Protein AF-A0A920Q4B6-F1 (afdb_monomer_lite)

Foldseek 3Di:
DLVLLCVLQVHDSVLDDDFDDDDPPDDDPCVVVSVCNNVVSVVDDPPCQLVVQVVREDPDPDGDKDKDWDADPVGRIKMKIKTKYDDDQAAAQFGRMEMEIEMADDDDQVVVQVVVVVVCVVPRNPDDDPHHHDQTGKYKYQYDPDPPPPDVPRIHMCHHDPPDD

Sequence (165 aa):
MCEANAASVGCAIDEVLVCSTGLIGYQLPMDAIAPAIPVVAAAMTADGGPGAARAMMTTDTAPKTTEVSSVTSSGVAFTVGGVAKGAAMLEPNMATMLAVLTTDAAVDPDIATGLLQSAAGVSFNCLTVDGAQSTNDTVLLLPPVLQDRSNPRCWVGLWPMPAGT

Radius of gyration: 16.65 Å; chains: 1; bounding box: 34×37×46 Å

Structure (mmCIF, N/CA/C/O backbone):
data_AF-A0A920Q4B6-F1
#
_entry.id   AF-A0A920Q4B6-F1
#
loop_
_atom_site.group_PDB
_atom_site.id
_atom_site.type_symbol
_atom_site.label_atom_id
_atom_site.label_alt_id
_atom_site.label_comp_id
_atom_site.label_asym_id
_atom_site.label_entity_id
_atom_site.label_seq_id
_atom_site.pdbx_PDB_ins_code
_atom_site.Cartn_x
_atom_site.Cartn_y
_atom_site.Cartn_z
_atom_site.occupancy
_atom_site.B_iso_or_equiv
_atom_site.auth_seq_id
_atom_site.auth_comp_id
_atom_site.auth_asym_id
_atom_site.auth_atom_id
_atom_site.pdbx_PDB_model_num
ATOM 1 N N . MET A 1 1 ? 1.189 -14.515 -9.383 1.00 90.38 1 MET A N 1
ATOM 2 C CA . MET A 1 1 ? 1.666 -13.641 -8.284 1.00 90.38 1 MET A CA 1
ATOM 3 C C . MET A 1 1 ? 0.695 -13.643 -7.108 1.00 90.38 1 MET A C 1
ATOM 5 O O . MET A 1 1 ? 1.155 -13.956 -6.019 1.00 90.38 1 MET A O 1
ATOM 9 N N . CYS A 1 2 ? -0.605 -13.363 -7.297 1.00 92.94 2 CYS A N 1
ATOM 10 C CA . CYS A 1 2 ? -1.594 -13.421 -6.205 1.00 92.94 2 CYS A CA 1
ATOM 11 C C . CYS A 1 2 ? -1.595 -14.777 -5.491 1.0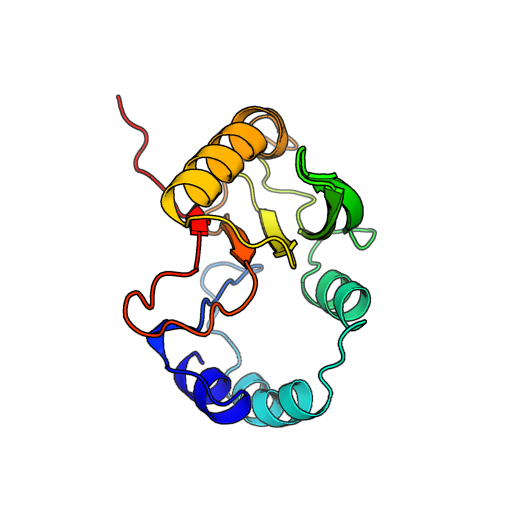0 92.94 2 CYS A C 1
ATOM 13 O O . CYS A 1 2 ? -1.377 -14.820 -4.292 1.00 92.94 2 CYS A O 1
ATOM 15 N N . GLU A 1 3 ? -1.710 -15.878 -6.239 1.00 94.00 3 GLU A N 1
ATOM 16 C CA . GLU A 1 3 ? -1.701 -17.245 -5.692 1.00 94.00 3 GLU A CA 1
ATOM 17 C C . GLU A 1 3 ? -0.473 -17.544 -4.816 1.00 94.00 3 GLU A C 1
ATOM 19 O O . GLU A 1 3 ? -0.610 -18.004 -3.689 1.00 94.00 3 GLU A O 1
ATOM 24 N N . ALA A 1 4 ? 0.730 -17.214 -5.299 1.00 93.44 4 ALA A N 1
ATOM 25 C CA . ALA A 1 4 ? 1.968 -17.429 -4.552 1.00 93.44 4 ALA A CA 1
ATOM 26 C C . ALA A 1 4 ? 2.031 -16.602 -3.254 1.00 93.44 4 ALA A C 1
ATOM 28 O O . ALA A 1 4 ? 2.515 -17.096 -2.235 1.00 93.44 4 ALA A O 1
ATOM 29 N N . ASN A 1 5 ? 1.533 -15.359 -3.277 1.00 94.69 5 ASN A N 1
ATOM 30 C CA . ASN A 1 5 ? 1.452 -14.525 -2.078 1.00 94.69 5 ASN A CA 1
ATOM 31 C C . ASN A 1 5 ? 0.419 -15.083 -1.097 1.00 94.69 5 ASN A C 1
ATOM 33 O O . ASN A 1 5 ? 0.763 -15.294 0.060 1.00 94.69 5 ASN A O 1
ATOM 37 N N . ALA A 1 6 ? -0.793 -15.396 -1.567 1.00 93.38 6 ALA A N 1
ATOM 38 C CA . ALA A 1 6 ? -1.877 -15.923 -0.737 1.00 93.38 6 ALA A CA 1
ATOM 39 C C . ALA A 1 6 ? -1.458 -17.209 -0.014 1.00 93.38 6 ALA A C 1
ATOM 41 O O . ALA A 1 6 ? -1.627 -17.330 1.198 1.00 93.38 6 ALA A O 1
ATOM 42 N N . ALA A 1 7 ? -0.803 -18.126 -0.734 1.00 94.38 7 ALA A N 1
ATOM 43 C CA . ALA A 1 7 ? -0.249 -19.347 -0.158 1.00 94.38 7 ALA A CA 1
ATOM 44 C C . ALA A 1 7 ? 0.833 -19.076 0.904 1.00 94.38 7 ALA A C 1
ATOM 46 O O . ALA A 1 7 ? 0.910 -19.803 1.891 1.00 94.38 7 ALA A O 1
ATOM 47 N N . SER A 1 8 ? 1.657 -18.039 0.720 1.00 93.69 8 SER A N 1
ATOM 48 C CA . SER A 1 8 ? 2.761 -17.714 1.637 1.00 93.69 8 SER A CA 1
ATOM 49 C C . SER A 1 8 ? 2.300 -17.000 2.909 1.00 93.69 8 SER A C 1
ATOM 51 O O . SER A 1 8 ? 2.913 -17.185 3.957 1.00 93.69 8 SER A O 1
ATOM 53 N N . VAL A 1 9 ? 1.235 -16.194 2.832 1.00 90.44 9 VAL A N 1
ATOM 54 C CA . VAL A 1 9 ? 0.698 -15.438 3.981 1.00 90.44 9 VAL A CA 1
ATOM 55 C C . VAL A 1 9 ? -0.528 -16.097 4.625 1.00 90.44 9 VAL A C 1
ATOM 57 O O . VAL A 1 9 ? -0.949 -15.683 5.701 1.00 90.44 9 VAL A O 1
ATOM 60 N N . GLY A 1 10 ? -1.086 -17.140 4.003 1.00 91.50 10 GLY A N 1
ATOM 61 C CA . GLY A 1 10 ? -2.210 -17.910 4.540 1.00 91.50 10 GLY A CA 1
ATOM 62 C C . GLY A 1 10 ? -3.579 -17.247 4.362 1.00 91.50 10 GLY A C 1
ATOM 63 O O . GLY A 1 10 ? -4.437 -17.405 5.231 1.00 91.50 10 GLY A O 1
ATOM 64 N N . CYS A 1 11 ? -3.791 -16.520 3.262 1.00 89.00 11 CYS A N 1
ATOM 65 C CA . CYS A 1 11 ? -5.071 -15.886 2.922 1.00 89.00 11 CYS A CA 1
ATOM 66 C C . CYS A 1 11 ? -5.661 -16.432 1.610 1.00 89.00 11 CYS A C 1
ATOM 68 O O . CYS A 1 11 ? -5.024 -17.214 0.894 1.00 89.00 11 CYS A O 1
ATOM 70 N N . ALA A 1 12 ? -6.900 -16.049 1.303 1.00 90.06 12 ALA A N 1
ATOM 71 C CA . ALA A 1 12 ? -7.525 -16.371 0.030 1.00 90.06 12 ALA A CA 1
ATOM 72 C C . ALA A 1 12 ? -6.930 -15.523 -1.109 1.00 90.06 12 ALA A C 1
ATOM 74 O O . ALA A 1 12 ? -6.427 -14.419 -0.914 1.00 90.06 12 ALA A O 1
ATOM 75 N N . ILE A 1 13 ? -6.955 -16.055 -2.333 1.00 90.75 13 ILE A N 1
ATOM 76 C CA . ILE A 1 13 ? -6.320 -15.411 -3.497 1.00 90.75 13 ILE A CA 1
ATOM 77 C C . ILE A 1 13 ? -6.955 -14.045 -3.800 1.00 90.75 13 ILE A C 1
ATOM 79 O O . ILE A 1 13 ? -6.260 -13.129 -4.237 1.00 90.75 13 ILE A O 1
ATOM 83 N N . ASP A 1 14 ? -8.258 -13.910 -3.561 1.00 88.81 14 ASP A N 1
ATOM 84 C CA . ASP A 1 14 ? -9.043 -12.685 -3.726 1.00 88.81 14 ASP A CA 1
ATOM 85 C C . ASP A 1 14 ? -8.827 -11.655 -2.604 1.00 88.81 14 ASP A C 1
ATOM 87 O O . ASP A 1 14 ? -9.244 -10.507 -2.743 1.00 88.81 14 ASP A O 1
ATOM 91 N N . GLU A 1 15 ? -8.107 -12.021 -1.542 1.00 85.44 15 GLU A N 1
ATOM 92 C CA . GLU A 1 15 ? -7.638 -11.103 -0.499 1.00 85.44 15 GLU A CA 1
ATOM 93 C C . GLU A 1 15 ? -6.265 -10.488 -0.833 1.00 85.44 15 GLU A C 1
ATOM 95 O O . GLU A 1 15 ? -5.726 -9.709 -0.048 1.00 85.44 15 GLU A O 1
ATOM 100 N N . VAL A 1 16 ? -5.678 -10.815 -1.992 1.00 90.00 16 VAL A N 1
ATOM 101 C CA . VAL A 1 16 ? -4.378 -10.286 -2.426 1.00 90.00 16 VAL A CA 1
ATOM 102 C C . VAL A 1 16 ? -4.550 -9.252 -3.532 1.00 90.00 16 VAL A C 1
ATOM 104 O O . VAL A 1 16 ? -4.900 -9.573 -4.670 1.00 90.00 16 VAL A O 1
ATOM 107 N N . LEU A 1 17 ? -4.194 -8.008 -3.219 1.00 90.94 17 LEU A N 1
ATOM 108 C CA . LEU A 1 17 ? -4.099 -6.917 -4.185 1.00 90.94 17 LEU A CA 1
ATOM 109 C C . LEU A 1 17 ? -2.670 -6.816 -4.731 1.00 90.94 17 LEU A C 1
ATOM 111 O O . LEU A 1 17 ? -1.697 -6.951 -3.990 1.00 90.94 17 LEU A O 1
ATOM 115 N N . VAL A 1 18 ? -2.537 -6.570 -6.036 1.00 90.25 18 VAL A N 1
ATOM 116 C CA . VAL A 1 18 ? -1.239 -6.413 -6.707 1.00 90.25 18 VAL A CA 1
ATOM 117 C C . VAL A 1 18 ? -1.174 -5.046 -7.363 1.00 90.25 18 VAL A C 1
ATOM 119 O O . VAL A 1 18 ? -1.993 -4.723 -8.219 1.00 90.25 18 VAL A O 1
ATOM 122 N N . CYS A 1 19 ? -0.148 -4.283 -7.002 1.00 90.38 19 CYS A N 1
ATOM 123 C CA . CYS A 1 19 ? 0.194 -3.018 -7.639 1.00 90.38 19 CYS A CA 1
ATOM 124 C C . CYS A 1 19 ? 1.519 -3.167 -8.395 1.00 90.38 19 CYS A C 1
ATOM 126 O O . CYS A 1 19 ? 2.393 -3.934 -7.984 1.00 90.38 19 CYS A O 1
ATOM 128 N N . SER A 1 20 ? 1.694 -2.425 -9.488 1.00 88.62 20 SER A N 1
ATOM 129 C CA . SER A 1 20 ? 2.934 -2.424 -10.263 1.00 88.62 20 SER A CA 1
ATOM 130 C C . SER A 1 20 ? 3.302 -1.009 -10.679 1.00 88.62 20 SER A C 1
ATOM 132 O O . SER A 1 20 ? 2.452 -0.164 -10.911 1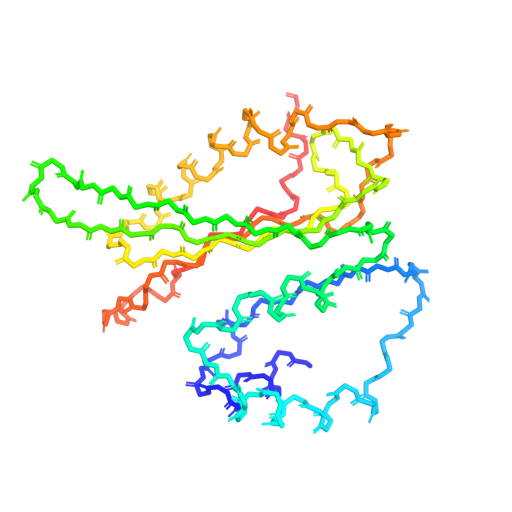.00 88.62 20 SER A O 1
ATOM 134 N N . THR A 1 21 ? 4.588 -0.706 -10.761 1.00 86.38 21 THR A N 1
ATOM 135 C CA . THR A 1 21 ? 5.034 0.607 -11.213 1.00 86.38 21 THR A CA 1
ATOM 136 C C . THR A 1 21 ? 6.433 0.502 -11.792 1.00 86.38 21 THR A C 1
ATOM 138 O O . THR A 1 21 ? 7.237 -0.312 -11.339 1.00 86.38 21 THR A O 1
ATOM 141 N N . GLY A 1 22 ? 6.715 1.297 -12.821 1.00 85.75 22 GLY A N 1
ATOM 142 C CA . GLY A 1 22 ? 7.958 1.219 -13.577 1.00 85.75 22 GLY A CA 1
ATOM 143 C C . GLY A 1 22 ? 7.704 1.281 -15.078 1.00 85.75 22 GLY A C 1
ATOM 144 O O . GLY A 1 22 ? 6.845 2.027 -15.540 1.00 85.75 22 GLY A O 1
ATOM 145 N N . LEU A 1 23 ? 8.482 0.516 -15.842 1.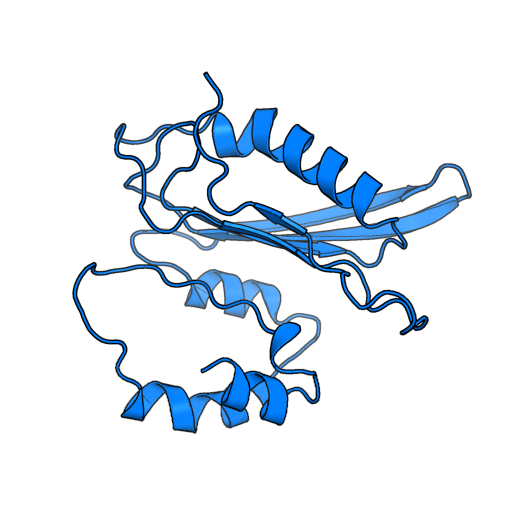00 84.94 23 LEU A N 1
ATOM 146 C CA . LEU A 1 23 ? 8.439 0.549 -17.301 1.00 84.94 23 LEU A CA 1
ATOM 147 C C . LEU A 1 23 ? 7.174 -0.125 -17.850 1.00 84.94 23 LEU A C 1
ATOM 149 O O . LEU A 1 23 ? 6.923 -1.302 -17.599 1.00 84.94 23 LEU A O 1
ATOM 153 N N . ILE A 1 24 ? 6.417 0.612 -18.662 1.00 86.25 24 ILE A N 1
ATOM 154 C CA . ILE A 1 24 ? 5.239 0.100 -19.372 1.00 86.25 24 ILE A CA 1
ATOM 155 C C . ILE A 1 24 ? 5.681 -0.797 -20.537 1.00 86.25 24 ILE A C 1
ATOM 157 O O . ILE A 1 24 ? 6.644 -0.494 -21.239 1.00 86.25 24 ILE A O 1
ATOM 161 N N . GLY A 1 25 ? 4.957 -1.898 -20.756 1.00 88.31 25 GLY A N 1
ATOM 162 C CA . GLY A 1 25 ? 5.180 -2.817 -21.880 1.00 88.31 25 GLY A CA 1
ATOM 163 C C . GLY A 1 25 ? 6.239 -3.896 -21.635 1.00 88.31 25 GLY A C 1
ATOM 164 O O . GLY A 1 25 ? 6.466 -4.730 -22.509 1.00 88.31 25 GLY A O 1
ATOM 165 N N . TYR A 1 26 ? 6.851 -3.922 -20.449 1.00 89.06 26 TYR A N 1
ATOM 166 C CA . TYR A 1 26 ? 7.804 -4.955 -20.052 1.00 89.06 26 TYR A CA 1
ATOM 167 C C . TYR A 1 26 ? 7.124 -6.021 -19.196 1.00 89.06 26 TYR A C 1
ATOM 169 O O . TYR A 1 26 ? 6.361 -5.717 -18.281 1.00 89.06 26 TYR A O 1
ATOM 177 N N . GLN A 1 27 ? 7.417 -7.288 -19.492 1.00 91.31 27 GLN A N 1
ATOM 178 C CA . GLN A 1 27 ? 6.963 -8.400 -18.663 1.00 91.31 27 GLN A CA 1
ATOM 179 C C . GLN A 1 27 ? 7.709 -8.399 -17.328 1.00 91.31 27 GLN A C 1
ATOM 181 O O . GLN A 1 27 ? 8.915 -8.148 -17.277 1.00 91.31 27 GLN A O 1
ATOM 186 N N . LEU A 1 28 ? 6.991 -8.712 -16.247 1.00 91.25 28 LEU A N 1
ATOM 187 C CA . LEU A 1 28 ? 7.604 -8.871 -14.933 1.00 91.25 28 LEU A CA 1
ATOM 188 C C . LEU A 1 28 ? 8.565 -10.074 -14.948 1.00 91.25 28 LEU A C 1
ATOM 190 O O . LEU A 1 28 ? 8.200 -11.127 -15.478 1.00 91.25 28 LEU A O 1
ATOM 194 N N . PRO A 1 29 ? 9.762 -9.966 -14.341 1.00 93.81 29 PRO A N 1
ATOM 195 C CA . PRO A 1 29 ? 10.726 -11.062 -14.267 1.00 93.81 29 PRO A CA 1
ATOM 196 C C . PRO A 1 29 ? 10.270 -12.116 -13.245 1.00 93.81 29 PRO A C 1
ATOM 198 O O . PRO A 1 29 ? 10.802 -12.218 -12.137 1.00 93.81 29 PRO A O 1
ATOM 201 N N . MET A 1 30 ? 9.246 -12.894 -13.601 1.00 94.69 30 MET A N 1
ATOM 202 C CA . MET A 1 30 ? 8.591 -13.832 -12.686 1.00 94.69 30 MET A CA 1
ATOM 203 C C . MET A 1 30 ? 9.521 -14.937 -12.182 1.00 94.69 30 MET A C 1
ATOM 205 O O . MET A 1 30 ? 9.351 -15.370 -11.046 1.00 94.69 30 MET A O 1
ATOM 209 N N . ASP A 1 31 ? 10.540 -15.308 -12.955 1.00 95.56 31 ASP A N 1
ATOM 210 C CA . ASP A 1 31 ? 11.561 -16.278 -12.540 1.00 95.56 31 ASP A CA 1
ATOM 211 C C . ASP A 1 31 ? 12.385 -15.793 -11.337 1.00 95.56 31 ASP A C 1
ATOM 213 O O . ASP A 1 31 ? 12.862 -16.602 -10.547 1.00 95.56 31 ASP A O 1
ATOM 217 N N . ALA A 1 32 ? 12.522 -14.473 -11.162 1.00 95.12 32 ALA A N 1
ATOM 218 C CA . ALA A 1 32 ? 13.160 -13.876 -9.990 1.00 95.12 32 ALA A CA 1
ATOM 219 C C . ALA A 1 32 ? 12.150 -13.605 -8.863 1.00 95.12 32 ALA A C 1
ATOM 221 O O . ALA A 1 32 ? 12.445 -13.819 -7.689 1.00 95.12 32 ALA A O 1
ATOM 222 N N . ILE A 1 33 ? 10.947 -13.142 -9.216 1.00 95.19 33 ILE A N 1
ATOM 223 C CA . ILE A 1 33 ? 9.921 -12.735 -8.248 1.00 95.19 33 ILE A CA 1
ATOM 224 C C . ILE A 1 33 ? 9.310 -13.943 -7.532 1.00 95.19 33 ILE A C 1
ATOM 226 O O . ILE A 1 33 ? 9.230 -13.951 -6.306 1.00 95.19 33 ILE A O 1
ATOM 230 N N . ALA A 1 34 ? 8.855 -14.955 -8.275 1.00 95.19 34 ALA A N 1
ATOM 231 C CA . ALA A 1 34 ? 8.129 -16.095 -7.720 1.00 95.19 34 ALA A CA 1
ATOM 232 C C . ALA A 1 34 ? 8.886 -16.825 -6.591 1.00 95.19 34 ALA A C 1
ATOM 234 O O . ALA A 1 34 ? 8.276 -17.038 -5.542 1.00 95.19 34 ALA A O 1
ATOM 235 N N . PRO A 1 35 ? 10.187 -17.159 -6.726 1.00 96.44 35 PRO A N 1
ATOM 236 C CA . PRO A 1 35 ? 10.927 -17.802 -5.640 1.00 96.44 35 PRO A CA 1
ATOM 237 C C . PRO A 1 35 ? 11.232 -16.863 -4.461 1.00 96.44 35 PRO A C 1
ATOM 239 O O . PRO A 1 35 ? 11.467 -17.346 -3.355 1.00 96.44 35 PRO A O 1
ATOM 242 N N . ALA A 1 36 ? 11.218 -15.540 -4.659 1.00 96.62 36 ALA A N 1
ATOM 243 C CA . ALA A 1 36 ? 11.475 -14.569 -3.594 1.00 96.62 36 ALA A CA 1
ATOM 244 C C . ALA A 1 36 ? 10.260 -14.336 -2.678 1.00 96.62 36 ALA A C 1
ATOM 246 O O . ALA A 1 36 ? 10.442 -14.025 -1.502 1.00 96.62 36 ALA A O 1
ATOM 247 N N . ILE A 1 37 ? 9.033 -14.516 -3.183 1.00 96.12 37 ILE A N 1
ATOM 248 C CA . ILE A 1 37 ? 7.785 -14.315 -2.422 1.00 96.12 37 ILE A CA 1
ATOM 249 C C . ILE A 1 37 ? 7.787 -15.034 -1.056 1.00 96.12 37 ILE A C 1
ATOM 251 O O . ILE A 1 37 ? 7.615 -14.346 -0.048 1.00 96.12 37 ILE A O 1
ATOM 255 N N . PRO A 1 38 ? 8.021 -16.360 -0.958 1.00 95.69 38 PRO A N 1
ATOM 256 C CA . PRO A 1 38 ? 7.991 -17.046 0.337 1.00 95.69 38 PRO A CA 1
ATOM 257 C C . PRO A 1 38 ? 9.100 -16.576 1.290 1.00 95.69 38 PRO A C 1
ATOM 259 O O . PRO A 1 38 ? 8.904 -16.564 2.503 1.00 95.69 38 PRO A O 1
ATOM 262 N N . VAL A 1 39 ? 10.251 -16.147 0.758 1.00 96.62 39 VAL A N 1
ATOM 263 C CA . VAL A 1 39 ? 11.365 -15.616 1.561 1.00 96.62 39 VAL A CA 1
ATOM 264 C C . VAL A 1 39 ? 10.984 -14.278 2.191 1.00 96.62 39 VAL A C 1
ATOM 266 O O . VAL A 1 39 ? 11.217 -14.069 3.379 1.00 96.62 39 VAL A O 1
ATOM 269 N N . VAL A 1 40 ? 10.371 -13.382 1.412 1.00 94.56 40 VAL A N 1
ATOM 270 C CA . VAL A 1 40 ? 9.908 -12.077 1.903 1.00 94.56 40 VAL A CA 1
ATOM 271 C C . VAL A 1 40 ? 8.763 -12.248 2.899 1.00 94.56 40 VAL A C 1
ATOM 273 O O . VAL A 1 40 ? 8.785 -11.609 3.947 1.00 94.56 40 VAL A O 1
ATOM 276 N N . ALA A 1 41 ? 7.812 -13.146 2.620 1.00 94.44 41 ALA A N 1
ATOM 277 C CA . ALA A 1 41 ? 6.707 -13.447 3.529 1.00 94.44 41 ALA A CA 1
ATOM 278 C C . ALA A 1 41 ? 7.207 -13.937 4.900 1.00 94.44 41 ALA A C 1
ATOM 280 O O . ALA A 1 41 ? 6.743 -13.467 5.936 1.00 94.44 41 ALA A O 1
ATOM 281 N N . ALA A 1 42 ? 8.217 -14.813 4.921 1.00 94.38 42 ALA A N 1
ATOM 282 C CA . ALA A 1 42 ? 8.825 -15.300 6.161 1.00 94.38 42 ALA A CA 1
ATOM 283 C C . ALA A 1 42 ? 9.595 -14.220 6.948 1.00 94.38 42 ALA A C 1
ATOM 285 O O . ALA A 1 42 ? 9.833 -14.386 8.142 1.00 94.38 42 ALA A O 1
ATOM 286 N N . ALA A 1 43 ? 9.992 -13.125 6.293 1.00 93.81 43 ALA A N 1
ATOM 287 C CA . ALA A 1 43 ? 10.727 -12.015 6.896 1.00 93.81 43 ALA A CA 1
ATOM 288 C C . ALA A 1 43 ? 9.826 -10.838 7.318 1.00 93.81 43 ALA A C 1
ATOM 290 O O . ALA A 1 43 ? 10.341 -9.803 7.745 1.00 93.81 43 ALA A O 1
ATOM 291 N N . MET A 1 44 ? 8.500 -10.961 7.181 1.00 91.12 44 MET A N 1
ATOM 292 C CA . MET A 1 44 ? 7.562 -9.901 7.548 1.00 91.12 44 MET A CA 1
ATOM 293 C C . MET A 1 44 ? 7.611 -9.594 9.048 1.00 91.12 44 MET A C 1
ATOM 295 O O . MET A 1 44 ? 7.667 -10.487 9.892 1.00 91.12 44 MET A O 1
ATOM 299 N N . THR A 1 45 ? 7.535 -8.309 9.379 1.00 91.44 45 THR A N 1
ATOM 300 C CA . THR A 1 45 ? 7.474 -7.809 10.755 1.00 91.44 45 THR A CA 1
ATOM 301 C C . THR A 1 45 ? 6.406 -6.725 10.865 1.00 91.44 45 THR A C 1
ATOM 303 O O . THR A 1 45 ? 6.056 -6.093 9.867 1.00 91.44 45 THR A O 1
ATOM 306 N N . ALA A 1 46 ? 5.905 -6.484 12.081 1.00 87.56 46 ALA A N 1
ATOM 307 C CA . ALA A 1 46 ? 4.957 -5.397 12.343 1.00 87.56 46 ALA A CA 1
ATOM 308 C C . ALA A 1 46 ? 5.540 -4.019 11.965 1.00 87.56 46 ALA A C 1
ATOM 310 O O . ALA A 1 46 ? 4.838 -3.176 11.420 1.00 87.56 46 ALA A O 1
ATOM 311 N N . ASP A 1 47 ? 6.852 -3.842 12.145 1.00 88.25 47 ASP A N 1
ATOM 312 C CA . ASP A 1 47 ? 7.571 -2.596 11.854 1.00 88.25 47 ASP A CA 1
ATOM 313 C C . ASP A 1 47 ? 8.180 -2.563 10.436 1.00 88.25 47 ASP A C 1
ATOM 315 O O . ASP A 1 47 ? 9.086 -1.779 10.148 1.00 88.25 47 ASP A O 1
ATOM 319 N N . GLY A 1 48 ? 7.719 -3.426 9.521 1.00 90.75 48 GLY A N 1
ATOM 320 C CA . GLY A 1 48 ? 8.271 -3.566 8.165 1.00 90.75 48 GLY A CA 1
ATOM 321 C C . GLY A 1 48 ? 7.981 -2.393 7.215 1.00 90.75 48 GLY A C 1
ATOM 322 O O . GLY A 1 48 ? 8.542 -2.333 6.116 1.00 90.75 48 GLY A O 1
ATOM 323 N N . GLY A 1 49 ? 7.136 -1.441 7.627 1.00 91.44 49 GLY A N 1
ATOM 324 C CA . GLY A 1 49 ? 6.668 -0.310 6.814 1.00 91.44 49 GLY A CA 1
ATOM 325 C C . GLY A 1 49 ? 7.782 0.492 6.119 1.00 91.44 49 GLY A C 1
ATOM 326 O O . GLY A 1 49 ? 7.719 0.670 4.900 1.00 91.44 49 GLY A O 1
ATOM 327 N N . PRO A 1 50 ? 8.852 0.925 6.815 1.00 94.06 50 PRO A N 1
ATOM 328 C CA . PRO A 1 50 ? 9.962 1.642 6.184 1.00 94.06 50 PRO A CA 1
ATOM 329 C C . PRO A 1 50 ? 10.697 0.832 5.108 1.00 94.06 50 PRO A C 1
ATOM 331 O O . PRO A 1 50 ? 11.203 1.409 4.143 1.00 94.06 50 PRO A O 1
ATOM 334 N N . GLY A 1 51 ? 10.766 -0.496 5.256 1.00 95.00 51 GLY A N 1
ATOM 335 C CA . GLY A 1 51 ? 11.329 -1.390 4.244 1.00 95.00 51 GLY A CA 1
ATOM 336 C C . GLY A 1 51 ? 10.456 -1.436 2.990 1.00 95.00 51 GLY A C 1
ATOM 337 O O . GLY A 1 51 ? 10.962 -1.253 1.882 1.00 95.00 51 GLY A O 1
ATOM 338 N N . ALA A 1 52 ? 9.140 -1.578 3.172 1.00 93.69 52 ALA A N 1
ATOM 339 C CA . ALA A 1 52 ? 8.167 -1.553 2.080 1.00 93.69 52 ALA A CA 1
ATOM 340 C C . ALA A 1 52 ? 8.190 -0.217 1.314 1.00 93.69 52 ALA A C 1
ATOM 342 O O . ALA A 1 52 ? 8.275 -0.212 0.085 1.00 93.69 52 ALA A O 1
ATOM 343 N N . ALA A 1 53 ? 8.220 0.913 2.032 1.00 95.50 53 ALA A N 1
ATOM 344 C CA . ALA A 1 53 ? 8.279 2.248 1.436 1.00 95.50 53 ALA A CA 1
ATOM 345 C C . ALA A 1 53 ? 9.520 2.450 0.555 1.00 95.50 53 ALA A C 1
ATOM 347 O O . ALA A 1 53 ? 9.436 3.078 -0.497 1.00 95.50 53 ALA A O 1
ATOM 348 N N . ARG A 1 54 ? 10.676 1.905 0.961 1.00 96.12 54 ARG A N 1
ATOM 349 C CA . ARG A 1 54 ? 11.901 1.949 0.148 1.00 96.12 54 ARG A CA 1
ATOM 350 C C . ARG A 1 54 ? 11.809 1.039 -1.074 1.00 96.12 54 ARG A C 1
ATOM 352 O O . ARG A 1 54 ? 12.253 1.437 -2.145 1.00 96.12 54 ARG A O 1
ATOM 359 N N . ALA A 1 55 ? 11.247 -0.159 -0.922 1.00 94.31 55 ALA A N 1
ATOM 360 C CA . ALA A 1 55 ? 11.173 -1.153 -1.990 1.00 94.31 55 ALA A CA 1
ATOM 361 C C . ALA A 1 55 ? 10.254 -0.739 -3.154 1.00 94.31 55 ALA A C 1
ATOM 363 O O . ALA A 1 55 ? 10.498 -1.140 -4.288 1.00 94.31 55 ALA A O 1
ATOM 364 N N . MET A 1 56 ? 9.220 0.069 -2.894 1.00 93.94 56 MET A N 1
ATOM 365 C CA . MET A 1 56 ? 8.279 0.536 -3.924 1.00 93.94 56 MET A CA 1
ATOM 366 C C . MET A 1 56 ? 8.724 1.809 -4.671 1.00 93.94 56 MET A C 1
ATOM 368 O O . MET A 1 56 ? 8.038 2.251 -5.597 1.00 93.94 56 MET A O 1
ATOM 372 N N . MET A 1 57 ? 9.843 2.424 -4.270 1.00 94.38 57 MET A N 1
ATOM 373 C CA . MET A 1 57 ? 10.371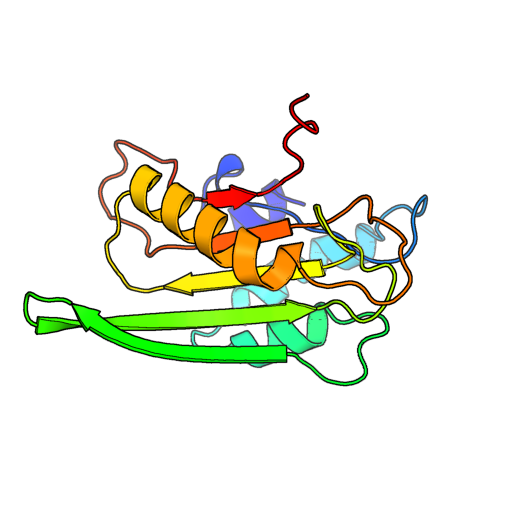 3.626 -4.921 1.00 94.38 57 MET A CA 1
ATOM 374 C C . MET A 1 57 ? 10.774 3.360 -6.373 1.00 94.38 57 MET A C 1
ATOM 376 O O . MET A 1 57 ? 11.211 2.270 -6.735 1.00 94.38 57 MET A O 1
ATOM 380 N N . THR A 1 58 ? 10.674 4.401 -7.198 1.00 92.31 58 THR A N 1
ATOM 381 C CA . THR A 1 58 ? 11.181 4.390 -8.581 1.00 92.31 58 THR A CA 1
ATOM 382 C C . THR A 1 58 ? 12.133 5.560 -8.801 1.00 92.31 58 THR A C 1
ATOM 384 O O . THR A 1 58 ? 13.310 5.465 -8.474 1.00 92.31 58 THR A O 1
ATOM 387 N N . THR A 1 59 ? 11.624 6.685 -9.298 1.00 90.62 59 THR A N 1
ATOM 388 C CA . THR A 1 59 ? 12.357 7.951 -9.433 1.00 90.62 59 THR A CA 1
ATOM 389 C C . THR A 1 59 ? 12.327 8.795 -8.157 1.00 90.62 59 THR A C 1
ATOM 391 O O . THR A 1 59 ? 12.863 9.900 -8.126 1.00 90.62 59 THR A O 1
ATOM 394 N N . ASP A 1 60 ? 11.699 8.290 -7.095 1.00 92.25 60 ASP A N 1
ATOM 395 C CA . ASP A 1 60 ? 11.679 8.906 -5.777 1.00 92.25 60 ASP A CA 1
ATOM 396 C C . ASP A 1 60 ? 13.102 9.086 -5.223 1.00 92.25 60 ASP A C 1
ATOM 398 O O . ASP A 1 60 ? 13.917 8.166 -5.246 1.00 92.25 60 ASP A O 1
ATOM 402 N N . THR A 1 61 ? 13.395 10.261 -4.663 1.00 93.94 61 THR A N 1
ATOM 403 C CA . THR A 1 61 ? 14.697 10.558 -4.036 1.00 93.94 61 THR A CA 1
ATOM 404 C C . THR A 1 61 ? 14.746 10.211 -2.548 1.00 93.94 61 THR A C 1
ATOM 406 O O . THR A 1 61 ? 15.826 10.133 -1.963 1.00 93.94 61 THR A O 1
ATOM 409 N N . ALA A 1 62 ? 13.585 10.003 -1.924 1.00 95.25 62 ALA A N 1
ATOM 410 C CA . ALA A 1 62 ? 13.446 9.626 -0.525 1.00 95.25 62 ALA A CA 1
ATOM 411 C C . ALA A 1 62 ? 12.164 8.799 -0.305 1.00 95.25 62 ALA A C 1
ATOM 413 O O . ALA A 1 62 ? 11.149 9.064 -0.967 1.00 95.25 62 ALA A O 1
ATOM 414 N N . PRO A 1 63 ? 12.185 7.832 0.636 1.00 96.19 63 PRO A N 1
ATOM 415 C CA . PRO A 1 63 ? 10.995 7.074 1.009 1.00 96.19 63 PRO A CA 1
ATOM 416 C C . PRO A 1 63 ? 9.980 7.977 1.714 1.00 96.19 63 PRO A C 1
ATOM 418 O O . PRO A 1 63 ? 10.363 8.888 2.451 1.00 96.19 63 PRO A O 1
ATOM 421 N N . LYS A 1 64 ? 8.686 7.705 1.513 1.00 95.25 64 LYS A N 1
ATOM 422 C CA . LYS A 1 64 ? 7.589 8.474 2.113 1.00 95.25 64 LYS A CA 1
ATOM 423 C C . LYS A 1 64 ? 6.802 7.574 3.062 1.00 95.25 64 LYS A C 1
ATOM 425 O O . LYS A 1 64 ? 6.201 6.592 2.629 1.00 95.25 64 LYS A O 1
ATOM 430 N N . THR A 1 65 ? 6.821 7.914 4.346 1.00 96.25 65 THR A N 1
ATOM 431 C CA . THR A 1 65 ? 6.124 7.194 5.419 1.00 96.25 65 THR A CA 1
ATOM 432 C C . THR A 1 65 ? 5.413 8.184 6.333 1.00 96.25 65 THR A C 1
ATOM 434 O O . THR A 1 65 ? 5.920 9.283 6.562 1.00 96.25 65 THR A O 1
ATOM 437 N N . THR A 1 66 ? 4.272 7.798 6.890 1.00 95.25 66 THR A N 1
ATOM 438 C CA . THR A 1 66 ? 3.541 8.581 7.888 1.00 95.25 66 THR A CA 1
ATOM 439 C C . THR A 1 66 ? 2.864 7.659 8.895 1.00 95.25 66 THR A C 1
ATOM 441 O O . THR A 1 66 ? 2.548 6.514 8.577 1.00 95.25 66 THR A O 1
ATOM 444 N N . GLU A 1 67 ? 2.654 8.162 10.103 1.00 94.94 67 GLU A N 1
ATOM 445 C CA . GLU A 1 67 ? 1.918 7.488 11.163 1.00 94.94 67 GLU A CA 1
ATOM 446 C C . GLU A 1 67 ? 1.178 8.548 11.976 1.00 94.94 67 GLU A C 1
ATOM 448 O O . GLU A 1 67 ? 1.756 9.574 12.347 1.00 94.94 67 GLU A O 1
ATOM 453 N N . VAL A 1 68 ? -0.112 8.324 12.212 1.00 96.12 68 VAL A N 1
ATOM 454 C CA . VAL A 1 68 ? -0.974 9.232 12.971 1.00 96.12 68 VAL A CA 1
ATOM 455 C C . VAL A 1 68 ? -1.809 8.419 13.946 1.00 96.12 68 VAL A C 1
ATOM 457 O O . VAL A 1 68 ? -2.572 7.550 13.532 1.00 96.12 68 VAL A O 1
ATOM 460 N N . SER A 1 69 ? -1.711 8.739 15.234 1.00 96.25 69 SER A N 1
ATOM 461 C CA . SER A 1 69 ? -2.551 8.152 16.280 1.00 96.25 69 SER A CA 1
ATOM 462 C C . SER A 1 69 ? -3.655 9.114 16.707 1.00 96.25 69 SER A C 1
ATOM 464 O O . SER A 1 69 ? -3.463 10.332 16.753 1.00 96.25 69 SER A O 1
ATOM 466 N N . SER A 1 70 ? -4.821 8.570 17.043 1.00 95.62 70 SER A N 1
ATOM 467 C CA . SER A 1 70 ? -5.965 9.333 17.534 1.00 95.62 70 SER A CA 1
ATOM 468 C C . SER A 1 70 ? -6.822 8.496 18.486 1.00 95.62 70 SER A C 1
ATOM 470 O O . SER A 1 70 ? -6.514 7.342 18.782 1.00 95.62 70 SER A O 1
ATOM 472 N N . VAL A 1 71 ? -7.885 9.101 19.010 1.00 94.00 71 VAL A N 1
ATOM 473 C CA . VAL A 1 71 ? -8.815 8.471 19.948 1.00 94.00 71 VAL A CA 1
ATOM 474 C C . VAL A 1 71 ? -10.239 8.738 19.478 1.00 94.00 71 VAL A C 1
ATOM 476 O O . VAL A 1 71 ? -10.609 9.870 19.169 1.00 94.00 71 VAL A O 1
ATOM 479 N N . THR A 1 72 ? -11.044 7.682 19.412 1.00 89.38 72 THR A N 1
ATOM 480 C CA . THR A 1 72 ? -12.476 7.769 19.097 1.00 89.38 72 THR A CA 1
ATOM 481 C C . THR A 1 72 ? -13.237 8.564 20.162 1.00 89.38 72 THR A C 1
ATOM 483 O O . THR A 1 72 ? -12.785 8.717 21.297 1.00 89.38 72 THR A O 1
ATOM 486 N N . SER A 1 73 ? -14.453 9.011 19.842 1.00 88.31 73 SER A N 1
ATOM 487 C CA . SER A 1 73 ? -15.341 9.659 20.822 1.00 88.31 73 SER A CA 1
ATOM 488 C C . SER A 1 73 ? -15.680 8.763 22.023 1.00 88.31 73 SER A C 1
ATOM 490 O O . SER A 1 73 ? -15.987 9.272 23.098 1.00 88.31 73 SER A O 1
ATOM 492 N N . SER A 1 74 ? -15.582 7.440 21.864 1.00 90.94 74 SER A N 1
ATOM 493 C CA . SER A 1 74 ? -15.736 6.439 22.925 1.00 90.94 74 SER A CA 1
ATOM 494 C C . SER A 1 74 ? -14.449 6.140 23.706 1.00 90.94 74 SER A C 1
ATOM 496 O O . SER A 1 74 ? -14.454 5.251 24.554 1.00 90.94 74 SER A O 1
ATOM 498 N N . GLY A 1 75 ? -13.344 6.841 23.439 1.00 93.19 75 GLY A N 1
ATOM 499 C CA . GLY A 1 75 ? -12.086 6.679 24.177 1.00 93.19 75 GLY A CA 1
ATOM 500 C C . GLY A 1 75 ? -11.184 5.534 23.699 1.00 93.19 75 GLY A C 1
ATOM 501 O O . GLY A 1 75 ? -10.182 5.245 24.346 1.00 93.19 75 GLY A O 1
ATOM 502 N N . VAL A 1 76 ? -11.505 4.881 22.579 1.00 93.31 76 VAL A N 1
ATOM 503 C CA . VAL A 1 76 ? -10.669 3.821 21.984 1.00 93.31 76 VAL A CA 1
ATOM 504 C C . VAL A 1 76 ? -9.578 4.460 21.130 1.00 93.31 76 VAL A C 1
ATOM 506 O O . VAL A 1 76 ? -9.901 5.209 20.207 1.00 93.31 76 VAL A O 1
ATOM 509 N N . ALA A 1 77 ? -8.315 4.181 21.449 1.00 95.69 77 ALA A N 1
ATOM 510 C CA . ALA A 1 77 ? -7.167 4.624 20.665 1.00 95.69 77 ALA A CA 1
ATOM 511 C C . ALA A 1 77 ? -7.024 3.800 19.379 1.00 95.69 77 ALA A C 1
ATOM 513 O O . ALA A 1 77 ? -7.337 2.611 19.371 1.00 95.69 77 ALA A O 1
ATOM 514 N N . PHE A 1 78 ? -6.545 4.441 18.318 1.00 94.12 78 PHE A N 1
ATOM 515 C CA . PHE A 1 78 ? -6.218 3.799 17.050 1.00 94.12 78 PHE A CA 1
ATOM 516 C C . PHE A 1 78 ? -5.079 4.545 16.352 1.00 94.12 78 PHE A C 1
ATOM 518 O O . PHE A 1 78 ? -4.831 5.726 16.624 1.00 94.12 78 PHE A O 1
ATOM 525 N N . THR A 1 79 ? -4.431 3.868 15.416 1.00 94.44 79 THR A N 1
ATOM 526 C CA . THR A 1 79 ? -3.349 4.391 14.588 1.00 94.44 79 THR A CA 1
ATOM 527 C C . THR A 1 79 ? -3.653 4.162 13.111 1.00 94.44 79 THR A C 1
ATOM 529 O O . THR A 1 79 ? -4.223 3.146 12.707 1.00 94.44 79 THR A O 1
ATOM 532 N N . VAL A 1 80 ? -3.264 5.131 12.286 1.00 94.62 80 VAL A N 1
ATOM 533 C CA . VAL A 1 80 ? -3.229 5.024 10.829 1.00 94.62 80 VAL A CA 1
ATOM 534 C C . VAL A 1 80 ? -1.779 5.173 10.382 1.00 94.62 80 VAL A C 1
ATOM 536 O O . VAL A 1 80 ? -1.177 6.233 10.543 1.00 94.62 80 VAL A O 1
ATOM 539 N N . GLY A 1 81 ? -1.224 4.100 9.829 1.00 94.94 81 GLY A N 1
ATOM 540 C CA . GLY A 1 81 ? 0.074 4.086 9.162 1.00 94.94 81 GLY A CA 1
ATOM 541 C C . GLY A 1 81 ? -0.092 4.278 7.659 1.00 94.94 81 GLY A C 1
ATOM 542 O O . GLY A 1 81 ? -1.118 3.911 7.088 1.00 94.94 81 GLY A O 1
ATOM 543 N N . GLY A 1 82 ? 0.912 4.844 7.000 1.00 95.00 82 GLY A N 1
ATOM 544 C CA . GLY A 1 82 ? 0.877 5.049 5.559 1.00 95.00 82 GLY A CA 1
ATOM 545 C C . GLY A 1 82 ? 2.253 5.044 4.919 1.00 95.00 82 GLY A C 1
ATOM 546 O O . GLY A 1 82 ? 3.208 5.610 5.452 1.00 95.00 82 GLY A O 1
ATOM 547 N N . VAL A 1 83 ? 2.341 4.441 3.739 1.00 95.75 83 VAL A N 1
ATOM 548 C CA . VAL A 1 83 ? 3.506 4.514 2.853 1.00 95.75 83 VAL A CA 1
ATOM 549 C C . VAL A 1 83 ? 3.061 4.942 1.464 1.00 95.75 83 VAL A C 1
ATOM 551 O O . VAL A 1 83 ? 1.968 4.583 1.024 1.00 95.75 83 VAL A O 1
ATOM 554 N N . ALA A 1 84 ? 3.896 5.712 0.771 1.00 93.75 84 ALA A N 1
ATOM 555 C CA . ALA A 1 84 ? 3.605 6.131 -0.594 1.00 93.75 84 ALA A CA 1
ATOM 556 C C . ALA A 1 84 ? 4.865 6.232 -1.461 1.00 93.75 84 ALA A C 1
ATOM 558 O O . ALA A 1 84 ? 5.976 6.452 -0.970 1.00 93.75 84 ALA A O 1
ATOM 559 N N . LYS A 1 85 ? 4.675 6.143 -2.775 1.00 92.31 85 LYS A N 1
ATOM 560 C CA . LYS A 1 85 ? 5.673 6.482 -3.801 1.00 92.31 85 LYS A CA 1
ATOM 561 C C . LYS A 1 85 ? 5.037 7.320 -4.891 1.00 92.31 85 LYS A C 1
ATOM 563 O O . LYS A 1 85 ? 3.827 7.276 -5.070 1.00 92.31 85 LYS A O 1
ATOM 568 N N . GLY A 1 86 ? 5.864 8.013 -5.654 1.00 86.44 86 GLY A N 1
ATOM 569 C CA . GLY A 1 86 ? 5.450 8.923 -6.712 1.00 86.44 86 GLY A CA 1
ATOM 570 C C . GLY A 1 86 ? 6.309 10.179 -6.658 1.00 86.44 86 GLY A C 1
ATOM 571 O O . GLY A 1 86 ? 6.422 10.826 -5.613 1.00 86.44 86 GLY A O 1
ATOM 572 N N . ALA A 1 87 ? 6.949 10.498 -7.778 1.00 80.62 87 ALA A N 1
ATOM 573 C CA . ALA A 1 87 ? 7.804 11.678 -7.925 1.00 80.62 87 ALA A CA 1
ATOM 574 C C . ALA A 1 87 ? 7.751 12.298 -9.333 1.00 80.62 87 ALA A C 1
ATOM 576 O O . ALA A 1 87 ? 8.302 13.373 -9.543 1.00 80.62 87 ALA A O 1
ATOM 577 N N . ALA A 1 88 ? 7.112 11.621 -10.287 1.00 74.44 88 ALA A N 1
ATOM 578 C CA . ALA A 1 88 ? 6.935 12.035 -11.674 1.00 74.44 88 ALA A CA 1
ATOM 579 C C . ALA A 1 88 ? 5.719 11.301 -12.251 1.00 74.44 88 ALA A C 1
ATOM 581 O O . ALA A 1 88 ? 5.272 10.314 -11.656 1.00 74.44 88 ALA A O 1
ATOM 582 N N . MET A 1 89 ? 5.234 11.757 -13.404 1.00 73.94 89 MET A N 1
ATOM 583 C CA . MET A 1 89 ? 4.004 11.308 -14.047 1.00 73.94 89 MET A CA 1
ATOM 584 C C . MET A 1 89 ? 2.827 11.440 -13.078 1.00 73.94 89 MET A C 1
ATOM 586 O O . MET A 1 89 ? 2.143 10.462 -12.792 1.00 73.94 89 MET A O 1
ATOM 590 N N . LEU A 1 90 ? 2.670 12.632 -12.491 1.00 69.56 90 LEU A N 1
ATOM 591 C CA . LEU A 1 90 ? 1.656 12.918 -11.477 1.00 69.56 90 LEU A CA 1
ATOM 592 C C . LEU A 1 90 ? 0.701 14.027 -11.955 1.00 69.56 90 LEU A C 1
ATOM 594 O O . LEU A 1 90 ? 1.136 15.162 -12.160 1.00 69.56 90 LEU A O 1
ATOM 598 N N . GLU A 1 91 ? -0.593 13.716 -12.069 1.00 71.94 91 GLU A N 1
ATOM 599 C CA . GLU A 1 91 ? -1.677 14.633 -12.454 1.00 71.94 91 GLU A CA 1
ATOM 600 C C . GLU A 1 91 ? -2.978 14.362 -11.652 1.00 71.94 91 GLU A C 1
ATOM 602 O O . GLU A 1 91 ? -3.242 13.210 -11.298 1.00 71.94 91 GLU A O 1
ATOM 607 N N . PRO A 1 92 ? -3.817 15.382 -11.362 1.00 54.34 92 PRO A N 1
ATOM 608 C CA . PRO A 1 92 ? -5.115 15.205 -10.717 1.00 54.34 92 PRO A CA 1
ATOM 609 C C . PRO A 1 92 ? -5.982 14.159 -11.419 1.00 54.34 92 PRO A C 1
ATOM 611 O O . PRO A 1 92 ? -5.940 14.020 -12.636 1.00 54.34 92 PRO A O 1
ATOM 614 N N . ASN A 1 93 ? -6.843 13.489 -10.649 1.00 58.44 93 ASN A N 1
ATOM 615 C CA . ASN A 1 93 ? -7.658 12.356 -11.112 1.00 58.44 93 ASN A CA 1
ATOM 616 C C . ASN A 1 93 ? -6.858 11.054 -11.320 1.00 58.44 93 ASN A C 1
ATOM 618 O O . ASN A 1 93 ? -7.135 10.242 -12.203 1.00 58.44 93 ASN A O 1
ATOM 622 N N . MET A 1 94 ? -5.936 10.857 -10.378 1.00 51.09 94 MET A N 1
ATOM 623 C CA . MET A 1 94 ? -4.964 9.784 -10.231 1.00 51.09 94 MET A CA 1
ATOM 624 C C . MET A 1 94 ? -3.698 9.973 -11.088 1.00 51.09 94 MET A C 1
ATOM 626 O O . MET A 1 94 ? -3.726 10.010 -12.309 1.00 51.09 94 MET A O 1
ATOM 630 N N . ALA A 1 95 ? -2.599 10.129 -10.355 1.00 46.84 95 ALA A N 1
ATOM 631 C CA . ALA A 1 95 ? -1.223 10.459 -10.702 1.00 46.84 95 ALA A CA 1
ATOM 632 C C . ALA A 1 95 ? -0.326 9.255 -10.349 1.00 46.84 95 ALA A C 1
ATOM 634 O O . ALA A 1 95 ? -0.638 8.713 -9.296 1.00 46.84 95 ALA A O 1
ATOM 635 N N . THR A 1 96 ? 0.777 8.911 -11.063 1.00 59.53 96 THR A N 1
ATOM 636 C CA . THR A 1 96 ? 1.709 7.740 -10.854 1.00 59.53 96 THR A CA 1
ATOM 637 C C . THR A 1 96 ? 2.142 7.546 -9.414 1.00 59.53 96 THR A C 1
ATOM 639 O O . THR A 1 96 ? 3.270 7.857 -9.009 1.00 59.53 96 THR A O 1
ATOM 642 N N . MET A 1 97 ? 1.231 7.001 -8.629 1.00 82.44 97 MET A N 1
ATOM 643 C CA . MET A 1 97 ? 1.273 7.069 -7.185 1.00 82.44 97 MET A CA 1
ATOM 644 C C . MET A 1 97 ? 0.649 5.799 -6.644 1.00 82.44 97 MET A C 1
ATOM 646 O O . MET A 1 97 ? -0.486 5.436 -6.951 1.00 82.44 97 MET A O 1
ATOM 650 N N . LEU A 1 98 ? 1.448 5.106 -5.844 1.00 91.12 98 LEU A N 1
ATOM 651 C CA . LEU A 1 98 ? 0.978 3.987 -5.052 1.00 91.12 98 LEU A CA 1
ATOM 652 C C . LEU A 1 98 ? 1.034 4.435 -3.603 1.00 91.12 98 LEU A C 1
ATOM 654 O O . LEU A 1 98 ? 2.114 4.785 -3.121 1.00 91.12 98 LEU A O 1
ATOM 658 N N . ALA A 1 99 ? -0.107 4.403 -2.927 1.00 92.69 99 ALA A N 1
ATOM 659 C CA . ALA A 1 99 ? -0.205 4.609 -1.494 1.00 92.69 99 ALA A CA 1
ATOM 660 C C . ALA A 1 99 ? -0.901 3.418 -0.843 1.00 92.69 99 ALA A C 1
ATOM 662 O O . ALA A 1 99 ? -1.936 2.942 -1.314 1.00 92.69 99 ALA A O 1
ATOM 663 N N . VAL A 1 100 ? -0.329 2.954 0.262 1.00 94.06 100 VAL A N 1
ATOM 664 C CA . VAL A 1 100 ? -0.917 1.918 1.108 1.00 94.06 100 VAL A CA 1
ATOM 665 C C . VAL A 1 100 ? -1.028 2.486 2.510 1.00 94.06 100 VAL A C 1
ATOM 667 O O . VAL A 1 100 ? -0.032 2.896 3.106 1.00 94.06 100 VAL A O 1
ATOM 670 N N . LEU A 1 101 ? -2.254 2.524 3.010 1.00 94.38 101 LEU A N 1
ATOM 671 C CA . LEU A 1 101 ? -2.607 2.934 4.356 1.00 94.38 101 LEU A CA 1
ATOM 672 C C . LEU A 1 101 ? -3.028 1.696 5.144 1.00 94.38 101 LEU A C 1
ATOM 674 O O . LEU A 1 101 ? -3.723 0.831 4.617 1.00 94.38 101 LEU A O 1
ATOM 678 N N . THR A 1 102 ? -2.637 1.621 6.406 1.00 92.62 102 THR A N 1
ATOM 679 C CA . THR A 1 102 ? -3.025 0.557 7.335 1.00 92.62 102 THR A CA 1
ATOM 680 C C . THR A 1 102 ? -3.630 1.179 8.575 1.00 92.62 102 THR A C 1
ATOM 682 O O . THR A 1 102 ? -3.168 2.229 9.022 1.00 92.62 102 THR A O 1
ATOM 685 N N . THR A 1 103 ? -4.617 0.535 9.180 1.00 92.44 103 THR A N 1
ATOM 686 C CA . THR A 1 103 ? -5.137 0.974 10.476 1.00 92.44 103 THR A CA 1
ATOM 687 C C . THR A 1 103 ? -5.518 -0.210 11.346 1.00 92.44 103 THR A C 1
ATOM 689 O O . THR A 1 103 ? -5.818 -1.283 10.833 1.00 92.44 103 THR A O 1
ATOM 692 N N . ASP A 1 104 ? -5.490 -0.015 12.660 1.00 90.94 104 ASP A N 1
ATOM 693 C CA . ASP A 1 104 ? -6.049 -0.929 13.660 1.00 90.94 104 ASP A CA 1
ATOM 694 C C . ASP A 1 104 ? -7.460 -0.505 14.118 1.00 90.94 104 ASP A C 1
ATOM 696 O O . ASP A 1 104 ? -8.080 -1.181 14.941 1.00 90.94 104 ASP A O 1
ATOM 700 N N . ALA A 1 105 ? -8.003 0.584 13.560 1.00 89.94 105 ALA A N 1
ATOM 701 C CA . ALA A 1 105 ? -9.357 1.034 13.840 1.00 89.94 105 ALA A CA 1
ATOM 702 C C . ALA A 1 105 ? -10.391 0.046 13.284 1.00 89.94 105 ALA A C 1
ATOM 704 O O . ALA A 1 105 ? -10.400 -0.271 12.094 1.00 89.94 105 ALA A O 1
ATOM 705 N N . ALA A 1 106 ? -11.329 -0.382 14.130 1.00 86.88 106 ALA A N 1
ATOM 706 C CA . ALA A 1 106 ? -12.517 -1.095 13.677 1.00 86.88 106 ALA A CA 1
ATOM 707 C C . ALA A 1 106 ? -13.463 -0.107 12.976 1.00 86.88 106 ALA A C 1
ATOM 709 O O . ALA A 1 106 ? -14.100 0.724 13.625 1.00 86.88 106 ALA A O 1
ATOM 710 N N . VAL A 1 107 ? -13.536 -0.188 11.648 1.00 84.25 107 VAL A N 1
ATOM 711 C CA . VAL A 1 107 ? -14.347 0.697 10.807 1.00 84.25 107 VAL A CA 1
ATOM 712 C C . VAL A 1 107 ? -15.169 -0.124 9.821 1.00 84.25 107 VAL A C 1
ATOM 714 O O . VAL A 1 107 ? -14.707 -1.134 9.294 1.00 84.25 107 VAL A O 1
ATOM 717 N N . ASP A 1 108 ? -16.404 0.310 9.589 1.00 86.56 108 ASP A N 1
ATOM 718 C CA . ASP A 1 108 ? -17.264 -0.274 8.566 1.00 86.56 108 ASP A CA 1
ATOM 719 C C . ASP A 1 108 ? -16.674 -0.031 7.156 1.00 86.56 108 ASP A C 1
ATOM 721 O O . ASP A 1 108 ? -16.215 1.084 6.886 1.00 86.56 108 ASP A O 1
ATOM 725 N N . PRO A 1 109 ? -16.673 -1.027 6.248 1.00 83.69 109 PRO A N 1
ATOM 726 C CA . PRO A 1 109 ? -16.073 -0.888 4.919 1.00 83.69 109 PRO A CA 1
ATOM 727 C C . PRO A 1 109 ? -16.647 0.250 4.063 1.00 83.69 109 PRO A C 1
ATOM 729 O O . PRO A 1 109 ? -15.890 0.916 3.348 1.00 83.69 109 PRO A O 1
ATOM 732 N N . ASP A 1 110 ? -17.953 0.517 4.140 1.00 85.50 110 ASP A N 1
ATOM 733 C CA . ASP A 1 110 ? -18.583 1.578 3.347 1.00 85.50 110 ASP A CA 1
ATOM 734 C C . ASP A 1 110 ? -18.185 2.954 3.896 1.00 85.50 110 ASP A C 1
ATOM 736 O O . ASP A 1 110 ? -17.853 3.873 3.137 1.00 85.50 110 ASP A O 1
ATOM 740 N N . ILE A 1 111 ? -18.113 3.079 5.226 1.00 89.25 111 ILE A N 1
ATOM 741 C CA . ILE A 1 111 ? -17.595 4.284 5.890 1.00 89.25 111 ILE A CA 1
ATOM 742 C C . ILE A 1 111 ? -16.120 4.498 5.534 1.00 89.25 111 ILE A C 1
ATOM 744 O O . ILE A 1 111 ? -15.736 5.603 5.146 1.00 89.25 111 ILE A O 1
ATOM 748 N N . ALA A 1 112 ? -15.295 3.454 5.623 1.00 90.19 112 ALA A N 1
ATOM 749 C CA . ALA A 1 112 ? -13.880 3.510 5.263 1.00 90.19 112 ALA A CA 1
ATOM 750 C C . ALA A 1 112 ? -13.688 3.943 3.802 1.00 90.19 112 ALA A C 1
ATOM 752 O O . ALA A 1 112 ? -12.814 4.761 3.507 1.00 90.19 112 ALA A O 1
ATOM 753 N N . THR A 1 113 ? -14.552 3.465 2.904 1.00 87.75 113 THR A N 1
ATOM 754 C CA . THR A 1 113 ? -14.570 3.864 1.493 1.00 87.75 113 THR A CA 1
ATOM 755 C C . THR A 1 113 ? -14.854 5.350 1.324 1.00 87.75 113 THR A C 1
ATOM 757 O O . THR A 1 113 ? -14.079 6.049 0.665 1.00 87.75 113 THR A O 1
ATOM 760 N N . GLY A 1 114 ? -15.913 5.858 1.956 1.00 89.75 114 GLY A N 1
ATOM 761 C CA . GLY A 1 114 ? -16.260 7.279 1.889 1.00 89.75 114 GLY A CA 1
ATOM 762 C C . GLY A 1 114 ? -15.181 8.189 2.490 1.00 89.75 114 GLY A C 1
ATOM 763 O O . GLY A 1 114 ? -14.878 9.250 1.933 1.00 89.75 114 GLY A O 1
ATOM 764 N N . LEU A 1 115 ? -14.551 7.759 3.588 1.00 92.44 115 LEU A N 1
ATOM 765 C CA . LEU A 1 115 ? -13.431 8.470 4.208 1.00 92.44 115 LEU A CA 1
ATOM 766 C C . LEU A 1 115 ? -12.209 8.505 3.288 1.00 92.44 115 LEU A C 1
ATOM 768 O O . LEU A 1 115 ? -11.632 9.576 3.094 1.00 92.44 115 LEU A O 1
ATOM 772 N N . LEU A 1 116 ? -11.843 7.370 2.684 1.00 91.88 116 LEU A N 1
ATOM 773 C CA . LEU A 1 116 ? -10.700 7.295 1.777 1.00 91.88 116 LEU A CA 1
ATOM 774 C C . LEU A 1 116 ? -10.913 8.161 0.533 1.00 91.88 116 LEU A C 1
ATOM 776 O O . LEU A 1 116 ? -10.013 8.906 0.153 1.00 91.88 116 LEU A O 1
ATOM 780 N N . GLN A 1 117 ? -12.103 8.109 -0.071 1.00 90.25 117 GLN A N 1
ATOM 781 C CA . GLN A 1 117 ? -12.461 8.943 -1.224 1.00 90.25 117 GLN A CA 1
ATOM 782 C C . GLN A 1 117 ? -12.377 10.432 -0.894 1.00 90.25 117 GLN A C 1
ATOM 784 O O . GLN A 1 117 ? -11.782 11.203 -1.647 1.00 90.25 117 GLN A O 1
ATOM 789 N N . SER A 1 118 ? -12.930 10.831 0.252 1.00 92.12 118 SER A N 1
ATOM 790 C CA . SER A 1 118 ? -12.910 12.225 0.697 1.00 92.12 118 SER A CA 1
ATOM 791 C C . SER A 1 118 ? -11.482 12.703 0.965 1.00 92.12 118 SER A C 1
ATOM 793 O O . SER A 1 118 ? -11.088 13.771 0.495 1.00 92.12 118 SER A O 1
ATOM 795 N N . ALA A 1 119 ? -10.682 11.894 1.667 1.00 92.25 119 ALA A N 1
ATOM 796 C CA . ALA A 1 119 ? -9.286 12.198 1.958 1.00 92.25 119 ALA A CA 1
ATOM 797 C C . ALA A 1 119 ? -8.446 12.288 0.676 1.00 92.25 119 ALA A C 1
ATOM 799 O O . ALA A 1 119 ? -7.709 13.257 0.496 1.00 92.25 119 ALA A O 1
ATOM 800 N N . ALA A 1 120 ? -8.583 11.322 -0.237 1.00 90.19 120 ALA A N 1
ATOM 801 C CA . ALA A 1 120 ? -7.893 11.327 -1.525 1.00 90.19 120 ALA A CA 1
ATOM 802 C C . ALA A 1 120 ? -8.286 12.547 -2.371 1.00 90.19 120 ALA A C 1
ATOM 804 O O . ALA A 1 120 ? -7.414 13.171 -2.973 1.00 90.19 120 ALA A O 1
ATOM 805 N N . GLY A 1 121 ? -9.568 12.929 -2.354 1.00 88.19 121 GLY A N 1
ATOM 806 C CA . GLY A 1 121 ? -10.110 14.080 -3.078 1.00 88.19 121 GLY A CA 1
ATOM 807 C C . GLY A 1 121 ? -9.446 15.414 -2.734 1.00 88.19 121 GLY A C 1
ATOM 808 O O . GLY A 1 121 ? -9.252 16.230 -3.628 1.00 88.19 121 GLY A O 1
ATOM 809 N N . VAL A 1 122 ? -9.059 15.618 -1.471 1.00 90.50 122 VAL A N 1
ATOM 810 C CA . VAL A 1 122 ? -8.409 16.858 -0.993 1.00 90.50 1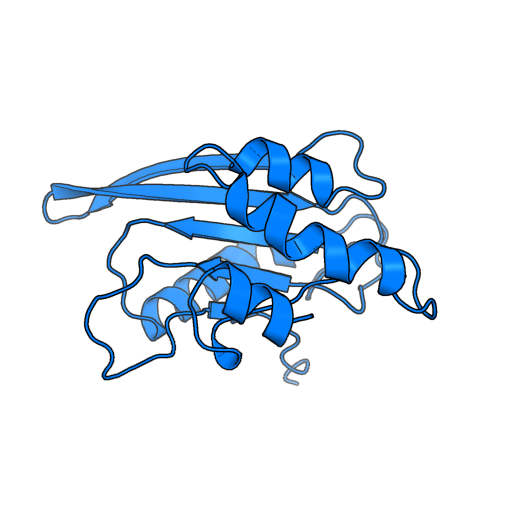22 VAL A CA 1
ATOM 811 C C . VAL A 1 122 ? -6.889 16.738 -0.826 1.00 90.50 122 VAL A C 1
ATOM 813 O O . VAL A 1 122 ? -6.250 17.674 -0.349 1.00 90.50 122 VAL A O 1
ATOM 816 N N . SER A 1 123 ? -6.303 15.588 -1.171 1.00 89.75 123 SER A N 1
ATOM 817 C CA . SER A 1 123 ? -4.863 15.336 -1.043 1.00 89.75 123 SER A CA 1
ATOM 818 C C . SER A 1 123 ? -4.268 14.808 -2.347 1.00 89.75 123 SER A C 1
ATOM 820 O O . SER A 1 123 ? -3.829 15.597 -3.181 1.00 89.75 123 SER A O 1
ATOM 822 N N . PHE A 1 124 ? -4.272 13.490 -2.548 1.00 86.06 124 PHE A N 1
ATOM 823 C CA . PHE A 1 124 ? -3.675 12.820 -3.701 1.00 86.06 124 PHE A CA 1
ATOM 824 C C . PHE A 1 124 ? -4.235 13.321 -5.035 1.00 86.06 124 PHE A C 1
ATOM 826 O O . PHE A 1 124 ? -3.468 13.584 -5.957 1.00 86.06 124 PHE A O 1
ATOM 833 N N . ASN A 1 125 ? -5.548 13.546 -5.116 1.00 83.75 125 ASN A N 1
ATOM 834 C CA . ASN A 1 125 ? -6.210 14.030 -6.328 1.00 83.75 125 ASN A CA 1
ATOM 835 C C . ASN A 1 125 ? -5.987 15.526 -6.590 1.00 83.75 125 ASN A C 1
ATOM 837 O O . ASN A 1 125 ? -6.459 16.033 -7.601 1.00 83.75 125 ASN A O 1
ATOM 841 N N . CYS A 1 126 ? -5.271 16.232 -5.714 1.00 84.44 126 CYS A N 1
ATOM 842 C CA . CYS A 1 126 ? -4.853 17.615 -5.928 1.00 84.44 126 CYS A CA 1
ATOM 843 C C . CYS A 1 126 ? -3.382 17.732 -6.360 1.00 84.44 126 CYS A C 1
ATOM 845 O O . CYS A 1 126 ? -2.909 18.844 -6.596 1.00 84.44 126 CYS A O 1
ATOM 847 N N . LEU A 1 127 ? -2.641 16.620 -6.441 1.00 79.38 127 LEU A N 1
ATOM 848 C CA . LEU A 1 127 ? -1.223 16.634 -6.796 1.00 79.38 127 LEU A CA 1
ATOM 849 C C . LEU A 1 127 ? -1.035 16.738 -8.313 1.00 79.38 127 LEU A C 1
ATOM 851 O O . LEU A 1 127 ? -1.617 15.978 -9.079 1.00 79.38 127 LEU A O 1
ATOM 855 N N . THR A 1 128 ? -0.160 17.649 -8.732 1.00 80.50 128 THR A N 1
ATOM 856 C CA . THR A 1 128 ? 0.354 17.737 -10.102 1.00 80.50 128 THR A CA 1
ATOM 857 C C . THR A 1 128 ? 1.859 17.971 -10.055 1.00 80.50 128 THR A C 1
ATOM 859 O O . THR A 1 128 ? 2.328 18.798 -9.268 1.00 80.50 128 THR A O 1
ATOM 862 N N . VAL A 1 129 ? 2.626 17.228 -10.852 1.00 79.44 129 VAL A N 1
ATOM 863 C CA . VAL A 1 129 ? 4.076 17.443 -11.009 1.00 79.44 129 VAL A CA 1
ATOM 864 C C . VAL A 1 129 ? 4.413 17.800 -12.446 1.00 79.44 129 VAL A C 1
ATOM 866 O O . VAL A 1 129 ? 5.075 18.807 -12.681 1.00 79.44 129 VAL A O 1
ATOM 869 N N . ASP A 1 130 ? 3.947 17.005 -13.401 1.00 75.12 130 ASP A N 1
ATOM 870 C CA . ASP A 1 130 ? 4.262 17.160 -14.824 1.00 75.12 130 ASP A CA 1
ATOM 871 C C . ASP A 1 130 ? 3.033 17.057 -15.739 1.00 75.12 130 ASP A C 1
ATOM 873 O O . ASP A 1 130 ? 3.178 17.188 -16.953 1.00 75.12 130 ASP A O 1
ATOM 877 N N . GLY A 1 131 ? 1.829 16.886 -15.175 1.00 73.12 131 GLY A N 1
ATOM 878 C CA . GLY A 1 131 ? 0.580 16.842 -15.942 1.00 73.12 131 GLY A CA 1
ATOM 879 C C . GLY A 1 131 ? 0.449 15.601 -16.824 1.00 73.12 131 GLY A C 1
ATOM 880 O O . GLY A 1 131 ? -0.179 15.668 -17.875 1.00 73.12 131 GLY A O 1
ATOM 881 N N . ALA A 1 132 ? 1.102 14.499 -16.443 1.00 71.81 132 ALA A N 1
ATOM 882 C CA . ALA A 1 132 ? 0.934 13.209 -17.092 1.00 71.81 132 ALA A CA 1
ATOM 883 C C . ALA A 1 132 ? 0.233 12.230 -16.143 1.00 71.81 132 ALA A C 1
ATOM 885 O O . ALA A 1 132 ? 0.820 11.787 -15.155 1.00 71.81 132 ALA A O 1
ATOM 886 N N . GLN A 1 133 ? -1.011 11.879 -16.457 1.00 66.25 133 GLN A N 1
ATOM 887 C CA . GLN A 1 133 ? -1.774 10.853 -15.747 1.00 66.25 133 GLN A CA 1
ATOM 888 C C . GLN A 1 133 ? -1.137 9.456 -15.893 1.00 66.25 133 GLN A C 1
ATOM 890 O O . GLN A 1 133 ? -0.720 9.070 -16.991 1.00 66.25 133 GLN A O 1
ATOM 895 N N . SER A 1 134 ? -1.073 8.670 -14.812 1.00 69.44 134 SER A N 1
ATOM 896 C CA . SER A 1 134 ? -0.569 7.295 -14.902 1.00 69.44 134 SER A CA 1
ATOM 897 C C . SER A 1 134 ? -1.610 6.321 -15.416 1.00 69.44 134 SER A C 1
ATOM 899 O O . SER A 1 134 ? -2.815 6.539 -15.345 1.00 69.44 134 SER A O 1
ATOM 901 N N . THR A 1 135 ? -1.128 5.144 -15.803 1.00 72.12 135 THR A N 1
ATOM 902 C CA . THR A 1 135 ? -1.966 3.962 -16.002 1.00 72.12 135 THR A CA 1
ATOM 903 C C . THR A 1 135 ? -2.079 3.091 -14.750 1.00 72.12 135 THR A C 1
ATOM 905 O O . THR A 1 135 ? -2.802 2.097 -14.812 1.00 72.12 135 THR A O 1
ATOM 908 N N . ASN A 1 136 ? -1.326 3.375 -13.668 1.00 76.12 136 ASN A N 1
ATOM 909 C CA . ASN A 1 136 ? -1.227 2.469 -12.519 1.00 76.12 136 ASN A CA 1
ATOM 910 C C . ASN A 1 136 ? -1.413 3.085 -11.123 1.00 76.12 136 ASN A C 1
ATOM 912 O O . ASN A 1 136 ? -0.715 2.716 -10.178 1.00 76.12 136 ASN A O 1
ATOM 916 N N . ASP A 1 137 ? -2.386 3.964 -10.958 1.00 79.31 137 ASP A N 1
ATOM 917 C CA . ASP A 1 137 ? -2.542 4.692 -9.697 1.00 79.31 137 ASP A CA 1
ATOM 918 C C . ASP A 1 137 ? -3.459 4.019 -8.712 1.00 79.31 137 ASP A C 1
ATOM 920 O O . ASP A 1 137 ? -4.611 3.729 -9.021 1.00 79.31 137 ASP A O 1
ATOM 924 N N . THR A 1 138 ? -2.949 3.794 -7.505 1.00 87.25 138 THR A N 1
ATOM 925 C CA . THR A 1 138 ? -3.675 3.053 -6.480 1.00 87.25 138 THR A CA 1
ATOM 926 C C . THR A 1 138 ? -3.504 3.694 -5.120 1.00 87.25 138 THR A C 1
ATOM 928 O O . THR A 1 138 ? -2.384 3.895 -4.648 1.00 87.25 138 THR A O 1
ATOM 931 N N . VAL A 1 139 ? -4.626 3.906 -4.437 1.00 90.31 139 VAL A N 1
ATOM 932 C CA . VAL A 1 139 ? -4.647 4.146 -2.994 1.00 90.31 139 VAL A CA 1
ATOM 933 C C . VAL A 1 139 ? -5.415 3.011 -2.342 1.00 90.31 139 VAL A C 1
ATOM 935 O O . VAL A 1 139 ? -6.576 2.774 -2.683 1.00 90.31 139 VAL A O 1
ATOM 938 N N . LEU A 1 140 ? -4.756 2.310 -1.424 1.00 91.56 140 LEU A N 1
ATOM 939 C CA . LEU A 1 140 ? -5.336 1.216 -0.657 1.00 91.56 140 LEU A CA 1
ATOM 940 C C . LEU A 1 140 ? -5.431 1.602 0.815 1.00 91.56 140 LEU A C 1
ATOM 942 O O . LEU A 1 140 ? -4.465 2.119 1.375 1.00 91.56 140 LEU A O 1
ATOM 946 N N . LEU A 1 141 ? -6.562 1.299 1.446 1.00 91.50 141 LEU A N 1
ATOM 947 C CA . LEU A 1 141 ? -6.703 1.281 2.898 1.00 91.50 141 LEU A CA 1
ATOM 948 C C . LEU A 1 141 ? -6.949 -0.158 3.352 1.00 91.50 141 LEU A C 1
ATOM 950 O O . LEU A 1 141 ? -7.918 -0.793 2.931 1.00 91.50 141 LEU A O 1
ATOM 954 N N . LEU A 1 142 ? -6.051 -0.645 4.205 1.00 88.75 142 LEU A N 1
ATOM 955 C CA . LEU A 1 142 ? -6.070 -1.971 4.808 1.00 88.75 142 LEU A CA 1
ATOM 956 C C . LEU A 1 142 ? -6.513 -1.831 6.284 1.00 88.75 142 LEU A C 1
ATOM 958 O O . LEU A 1 142 ? -5.689 -1.490 7.141 1.00 88.75 142 LEU A O 1
ATOM 962 N N . PRO A 1 143 ? -7.810 -1.996 6.590 1.00 79.38 143 PRO A N 1
ATOM 963 C CA . PRO A 1 143 ? -8.315 -2.081 7.962 1.00 79.38 143 PRO A CA 1
ATOM 964 C C . PRO A 1 143 ? -7.820 -3.357 8.672 1.00 79.38 143 PRO A C 1
ATOM 966 O O . PRO A 1 143 ? -7.265 -4.253 8.024 1.00 79.38 143 PRO 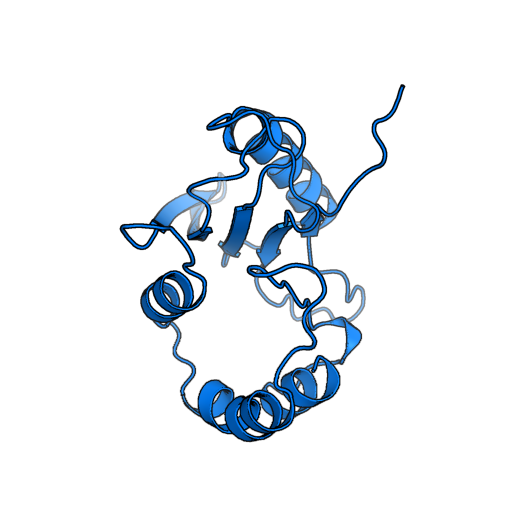A O 1
ATOM 969 N N . PRO A 1 144 ? -8.018 -3.483 9.999 1.00 75.31 144 PRO A N 1
ATOM 970 C CA . PRO A 1 144 ? -7.692 -4.721 10.689 1.00 75.31 144 PRO A CA 1
ATOM 971 C C . PRO A 1 144 ? -8.564 -5.866 10.162 1.00 75.31 144 PRO A C 1
ATOM 973 O O . PRO A 1 144 ? -9.710 -5.664 9.759 1.00 75.31 144 PRO A O 1
ATOM 976 N N . VAL A 1 145 ? -8.049 -7.097 10.227 1.00 61.09 145 VAL A N 1
ATOM 977 C CA . VAL A 1 145 ? -8.849 -8.293 9.937 1.00 61.09 145 VAL A CA 1
ATOM 978 C C . VAL A 1 145 ? -9.938 -8.414 11.005 1.00 61.09 145 VAL A C 1
ATOM 980 O O . VAL A 1 145 ? -9.679 -8.848 12.130 1.00 61.09 145 VAL A O 1
ATOM 983 N N . LEU A 1 146 ? -11.167 -8.019 10.672 1.00 48.78 146 LEU A N 1
ATOM 984 C CA . LEU A 1 146 ? -12.331 -8.283 11.513 1.00 48.78 146 LEU A CA 1
ATOM 985 C C . LEU A 1 146 ? -12.586 -9.800 11.506 1.00 48.78 146 LEU A C 1
ATOM 987 O O . LEU A 1 146 ? -12.690 -10.422 10.455 1.00 48.78 146 LEU A O 1
ATOM 991 N N . GLN A 1 147 ? -12.667 -10.418 12.688 1.00 38.81 147 GLN A N 1
ATOM 992 C CA . GLN A 1 147 ? -12.839 -11.874 12.846 1.00 38.81 147 GLN A CA 1
ATOM 993 C C . GLN A 1 147 ? -14.174 -12.415 12.289 1.00 38.81 147 GLN A C 1
ATOM 995 O O . GLN A 1 147 ? -14.352 -13.633 12.209 1.00 38.81 147 GLN A O 1
ATOM 1000 N N . ASP A 1 148 ? -15.105 -11.545 11.890 1.00 43.75 148 ASP A N 1
ATOM 1001 C CA . ASP A 1 148 ? -16.361 -11.940 11.258 1.00 43.75 148 ASP A CA 1
ATOM 1002 C C . ASP A 1 148 ? -16.181 -12.156 9.746 1.00 43.75 148 ASP A C 1
ATOM 1004 O O . ASP A 1 148 ? -16.212 -11.235 8.932 1.00 43.75 148 ASP A O 1
ATOM 1008 N N . ARG A 1 149 ? -16.015 -13.429 9.375 1.00 42.66 149 ARG A N 1
ATOM 1009 C CA . ARG A 1 149 ? -15.856 -13.914 7.995 1.00 42.66 149 ARG A CA 1
ATOM 1010 C C . ARG A 1 149 ? -17.132 -13.844 7.141 1.00 42.66 149 ARG A C 1
ATOM 1012 O O . ARG A 1 149 ? -17.111 -14.318 6.006 1.00 42.66 149 ARG A O 1
ATOM 1019 N N . SER A 1 150 ? -18.245 -13.312 7.653 1.00 40.44 150 SER A N 1
ATOM 1020 C CA . SER A 1 150 ? -19.504 -13.227 6.896 1.00 40.44 150 SER A CA 1
ATOM 1021 C C . SER A 1 150 ? -19.508 -12.135 5.813 1.00 40.44 150 SER A C 1
ATOM 1023 O O . SER A 1 150 ? -20.332 -12.199 4.900 1.00 40.44 150 SER A O 1
ATOM 1025 N N . ASN A 1 151 ? -18.556 -11.193 5.851 1.00 41.72 151 ASN A N 1
ATOM 1026 C CA . ASN A 1 151 ? -18.334 -10.197 4.801 1.00 41.72 151 ASN A CA 1
ATOM 1027 C C . ASN A 1 151 ? -16.825 -10.041 4.491 1.00 41.72 151 ASN A C 1
ATOM 1029 O O . ASN A 1 151 ? -16.145 -9.244 5.133 1.00 41.72 151 ASN A O 1
ATOM 1033 N N . PRO A 1 152 ? -16.272 -10.778 3.508 1.00 39.38 152 PRO A N 1
ATOM 1034 C CA . PRO A 1 152 ? -14.827 -10.821 3.235 1.00 39.38 152 PRO A CA 1
ATOM 1035 C C . PRO A 1 152 ? -14.264 -9.552 2.565 1.00 39.38 152 PRO A C 1
ATOM 1037 O O . PRO A 1 152 ? -13.075 -9.476 2.265 1.00 39.38 152 PRO A O 1
ATOM 1040 N N . ARG A 1 153 ? -15.089 -8.531 2.303 1.00 41.94 153 ARG A N 1
ATOM 1041 C CA . ARG A 1 153 ? -14.671 -7.304 1.610 1.00 41.94 153 ARG A CA 1
ATOM 1042 C C . ARG A 1 153 ? -14.131 -6.266 2.590 1.00 41.94 153 ARG A C 1
ATOM 1044 O O . ARG A 1 153 ? -14.716 -5.203 2.756 1.00 41.94 153 ARG A O 1
ATOM 1051 N N . CYS A 1 154 ? -13.005 -6.561 3.231 1.00 43.00 154 CYS A N 1
ATOM 1052 C CA . CYS A 1 154 ? -12.319 -5.597 4.098 1.00 43.00 154 CYS A CA 1
ATOM 1053 C C . CYS A 1 154 ? -11.207 -4.830 3.360 1.00 43.00 154 CYS A C 1
ATOM 1055 O O . CYS A 1 154 ? -10.228 -4.423 3.966 1.00 43.00 154 CYS A O 1
ATOM 1057 N N . TRP A 1 155 ? -11.335 -4.629 2.046 1.00 49.47 155 TRP A N 1
ATOM 1058 C CA . TRP A 1 155 ? -10.358 -3.876 1.260 1.00 49.47 155 TRP A CA 1
ATOM 1059 C C . TRP A 1 155 ? -11.039 -2.698 0.583 1.00 49.47 155 TRP A C 1
ATOM 1061 O O . TRP A 1 155 ? -11.983 -2.881 -0.188 1.00 49.47 155 TRP A O 1
ATOM 1071 N N . VAL A 1 156 ? -10.529 -1.496 0.833 1.00 50.03 156 VAL A N 1
ATOM 1072 C CA . VAL A 1 156 ? -10.926 -0.305 0.087 1.00 50.03 156 VAL A CA 1
ATOM 1073 C C . VAL A 1 156 ? -9.769 0.061 -0.829 1.00 50.03 156 VAL A C 1
ATOM 1075 O O . VAL A 1 156 ? -8.733 0.542 -0.373 1.00 50.03 156 VAL A O 1
ATOM 1078 N N . GLY A 1 157 ? -9.942 -0.187 -2.124 1.00 45.25 157 GLY A N 1
ATOM 1079 C CA . GLY A 1 157 ? -9.017 0.255 -3.159 1.00 45.25 157 GLY A CA 1
ATOM 1080 C C . GLY A 1 157 ? -9.698 1.227 -4.110 1.00 45.25 157 GLY A C 1
ATOM 1081 O O . GLY A 1 157 ? -10.798 0.958 -4.591 1.00 45.25 157 GLY A O 1
ATOM 1082 N N . LEU A 1 158 ? -9.045 2.352 -4.389 1.00 49.53 158 LEU A N 1
ATOM 1083 C CA . LEU A 1 158 ? -9.434 3.250 -5.474 1.00 49.53 158 LEU A CA 1
ATOM 1084 C C . LEU A 1 158 ? -8.604 2.887 -6.712 1.00 49.53 158 LEU A C 1
ATOM 1086 O O . LEU A 1 158 ? -7.379 2.992 -6.679 1.00 49.53 158 LEU A O 1
ATOM 1090 N N . TRP A 1 159 ? -9.268 2.398 -7.765 1.00 40.28 159 TRP A N 1
ATOM 1091 C CA . TRP A 1 159 ? -8.658 2.000 -9.041 1.00 40.28 159 TRP A CA 1
ATOM 1092 C C . TRP A 1 159 ? -9.671 2.127 -10.194 1.00 40.28 159 TRP A C 1
ATOM 1094 O O . TRP A 1 159 ? -10.813 1.700 -10.018 1.00 40.28 159 TRP A O 1
ATOM 1104 N N . PRO A 1 160 ? -9.280 2.705 -11.351 1.00 41.91 160 PRO A N 1
ATOM 1105 C CA . PRO A 1 160 ? -9.920 3.906 -11.871 1.00 41.91 160 PRO A CA 1
ATOM 1106 C C . PRO A 1 160 ? -11.442 3.771 -11.927 1.00 41.91 160 PRO A C 1
ATOM 1108 O O . PRO A 1 160 ? -11.995 2.920 -12.623 1.00 41.91 160 PRO A O 1
ATOM 1111 N N . MET A 1 161 ? -12.125 4.674 -11.230 1.00 35.12 161 MET A N 1
ATOM 1112 C CA . MET A 1 161 ? -13.504 4.985 -11.583 1.00 35.12 161 MET A CA 1
ATOM 1113 C C . MET A 1 161 ? -13.457 5.685 -12.949 1.00 35.12 161 MET A C 1
ATOM 1115 O O . MET A 1 161 ? -12.619 6.575 -13.125 1.00 35.12 161 MET A O 1
ATOM 1119 N N . PRO A 1 162 ? -14.296 5.304 -13.932 1.00 32.03 162 PRO A N 1
ATOM 1120 C CA . PRO A 1 162 ? -14.414 6.089 -15.152 1.00 32.03 162 PRO A CA 1
ATOM 1121 C C . PRO A 1 162 ? -14.725 7.528 -14.749 1.00 32.03 162 PRO A C 1
ATOM 1123 O O . PRO A 1 162 ? -15.503 7.744 -13.818 1.00 32.03 162 PRO A O 1
ATOM 1126 N N . ALA A 1 163 ? -14.103 8.496 -15.424 1.00 37.88 163 ALA A N 1
ATOM 1127 C CA . ALA A 1 163 ? -14.479 9.893 -15.288 1.00 37.88 163 ALA A CA 1
ATOM 1128 C C . ALA A 1 163 ? -15.994 9.991 -15.529 1.00 37.88 163 ALA A C 1
ATOM 1130 O O . ALA A 1 163 ? -16.471 9.850 -16.656 1.00 37.88 163 ALA A O 1
ATOM 1131 N N . GLY A 1 164 ? -16.759 10.112 -14.446 1.00 33.47 164 GLY A N 1
ATOM 1132 C CA . GLY A 1 164 ? -18.180 10.388 -14.508 1.00 33.47 164 GLY A CA 1
ATOM 1133 C C . GLY A 1 164 ? -18.333 11.814 -15.008 1.00 33.47 164 GLY A C 1
ATOM 1134 O O . GLY A 1 164 ? -17.907 12.726 -14.309 1.00 33.47 164 GLY A O 1
ATOM 1135 N N . THR A 1 165 ? -18.851 11.917 -16.236 1.00 38.09 165 THR A N 1
ATOM 1136 C CA . THR A 1 165 ? -19.511 13.053 -16.915 1.00 38.09 165 THR A CA 1
ATOM 1137 C C . THR A 1 165 ? -19.382 14.440 -16.298 1.00 38.09 165 THR A C 1
ATOM 1139 O O . THR A 1 165 ? -19.923 14.628 -15.185 1.00 38.09 165 THR A O 1
#

pLDDT: mean 82.47, std 17.65, range [32.03, 96.62]

Secondary structure (DSSP, 8-state):
-HHHHHHHHT--GGG------S-TTPPP-HHHHHHHHHHHHHT--TT-HHHHHHHT-SS-SS-EEEEEEEE-TTS-EEEEEEEEE-SSS--SSS-S-EEEEEE-----HHHHHHHHHHHHHTTGGG--SSS---S--EEEEE----S-TT-----EEE-PPP---